Protein AF-A0AAN4ZE75-F1 (afdb_monomer)

pLDDT: mean 84.03, std 7.2, range [53.38, 95.38]

Radius of gyration: 22.25 Å; Cα contacts (8 Å, |Δi|>4): 73; chains: 1; bounding box: 52×26×66 Å

Mean predicted aligned error: 8.32 Å

Organism: NCBI:txid1317129

Foldseek 3Di:
DDPVVVVCVVCVVVVVLCVQLVVCVVLFVFDPQCQVVQQVVCCVVVVPDPPDDDDDTDHACAQDVSRVGRHCVCNVPRNPPVVVVVVVVVVVVVVVVVVVVVVVVVVD

Structure (mmCIF, N/CA/C/O backbone):
data_AF-A0AAN4ZE75-F1
#
_entry.id   AF-A0AAN4ZE75-F1
#
loop_
_atom_site.group_PDB
_atom_site.id
_atom_site.type_symbol
_atom_site.label_atom_id
_atom_site.label_alt_id
_atom_site.label_comp_id
_atom_site.label_asym_id
_atom_site.label_entity_id
_atom_site.label_seq_id
_atom_site.pdbx_PDB_ins_code
_atom_site.Cartn_x
_atom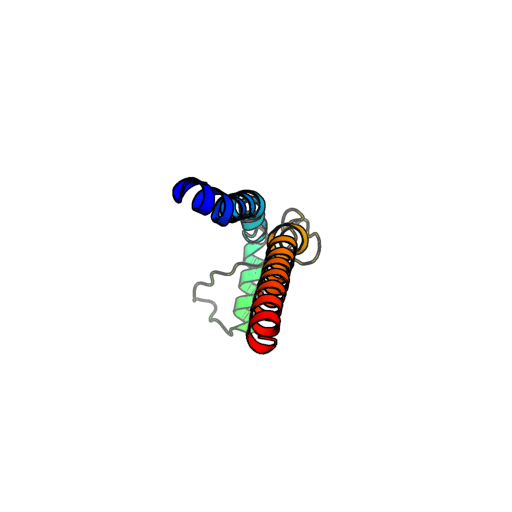_site.Cartn_y
_atom_site.Cartn_z
_atom_site.occupancy
_atom_site.B_iso_or_equiv
_atom_site.auth_seq_id
_atom_site.auth_comp_id
_atom_site.auth_asym_id
_atom_site.auth_atom_id
_atom_site.pdbx_PDB_model_num
ATOM 1 N N . PHE A 1 1 ? -29.244 -7.895 20.795 1.00 64.56 1 PHE A N 1
ATOM 2 C CA . PHE A 1 1 ? -28.690 -8.024 19.425 1.00 64.56 1 PHE A CA 1
ATOM 3 C C . PHE A 1 1 ? -28.406 -9.491 19.127 1.00 64.56 1 PHE A C 1
ATOM 5 O O . PHE A 1 1 ? -27.797 -10.135 19.972 1.00 64.56 1 PHE A O 1
ATOM 12 N N . SER A 1 2 ? -28.834 -10.032 17.975 1.00 87.69 2 SER A N 1
ATOM 13 C CA . SER A 1 2 ? -28.469 -11.409 17.591 1.00 87.69 2 SER A CA 1
ATOM 14 C C . SER A 1 2 ? -26.956 -11.517 17.346 1.00 87.69 2 SER A C 1
ATOM 16 O O . SER A 1 2 ? -26.323 -10.533 16.950 1.00 87.69 2 SER A O 1
ATOM 18 N N . LYS A 1 3 ? -26.372 -12.703 17.578 1.00 83.50 3 LYS A N 1
ATOM 19 C CA . LYS A 1 3 ? -24.935 -12.962 17.349 1.00 83.50 3 LYS A CA 1
ATOM 20 C C . LYS A 1 3 ? -24.520 -12.598 15.916 1.00 83.50 3 LYS A C 1
ATOM 22 O O . LYS A 1 3 ? -23.513 -11.930 15.723 1.00 83.50 3 LYS A O 1
ATOM 27 N N . MET A 1 4 ? -25.373 -12.927 14.945 1.00 80.12 4 MET A N 1
ATOM 28 C CA . MET A 1 4 ? -25.209 -12.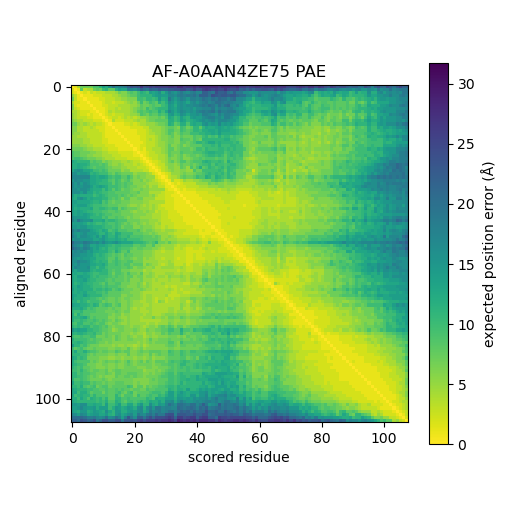590 13.528 1.00 80.12 4 MET A CA 1
ATOM 29 C C . MET A 1 4 ? -25.116 -11.076 13.293 1.00 80.12 4 MET A C 1
ATOM 31 O O . MET A 1 4 ? -24.199 -10.614 12.625 1.00 80.12 4 MET A O 1
ATOM 35 N N . ARG A 1 5 ? -26.016 -10.277 13.892 1.00 80.81 5 ARG A N 1
ATOM 36 C CA . ARG A 1 5 ? -25.977 -8.810 13.758 1.00 80.81 5 ARG A CA 1
ATOM 37 C C . ARG A 1 5 ? -24.691 -8.225 14.338 1.00 80.81 5 ARG A C 1
ATOM 39 O O . ARG A 1 5 ? -24.105 -7.355 13.711 1.00 80.81 5 ARG A O 1
ATOM 46 N N . ARG A 1 6 ? -24.231 -8.708 15.499 1.00 77.75 6 ARG A N 1
ATOM 47 C CA . ARG A 1 6 ? -22.949 -8.267 16.085 1.00 77.75 6 ARG A CA 1
ATOM 48 C C . ARG A 1 6 ? -21.771 -8.549 15.155 1.00 77.75 6 ARG A C 1
ATOM 50 O O . ARG A 1 6 ? -20.910 -7.693 15.015 1.00 77.75 6 ARG A O 1
ATOM 57 N N . LEU A 1 7 ? -21.766 -9.711 14.508 1.00 79.75 7 LEU A N 1
ATOM 58 C CA . LEU A 1 7 ? -20.712 -10.111 13.579 1.00 79.75 7 LEU A CA 1
ATOM 59 C C . LEU A 1 7 ? -20.734 -9.245 12.310 1.00 79.75 7 LEU A C 1
ATOM 61 O O . LEU A 1 7 ? -19.705 -8.720 11.907 1.00 79.75 7 LEU A O 1
ATOM 65 N N . VAL A 1 8 ? -21.916 -8.985 11.748 1.00 84.12 8 VAL A N 1
ATOM 66 C CA . VAL A 1 8 ? -22.068 -8.072 10.603 1.00 84.12 8 VAL A CA 1
ATOM 67 C C . VAL A 1 8 ? -21.620 -6.649 10.946 1.00 84.12 8 VAL A C 1
ATOM 69 O O . VAL A 1 8 ? -20.944 -6.028 10.139 1.00 84.12 8 VAL A O 1
ATOM 72 N N . PHE A 1 9 ? -21.923 -6.134 12.140 1.00 79.31 9 PHE A N 1
ATOM 73 C CA . PHE A 1 9 ? -21.415 -4.820 12.557 1.00 79.31 9 PHE A CA 1
ATOM 74 C C . PHE A 1 9 ? -19.899 -4.817 12.789 1.00 79.31 9 PHE A C 1
ATOM 76 O O . PHE A 1 9 ? -19.240 -3.846 12.433 1.00 79.31 9 PHE A O 1
ATOM 83 N N . ALA A 1 10 ? -19.343 -5.896 13.346 1.00 73.88 10 ALA A N 1
ATOM 84 C CA . ALA A 1 10 ? -17.909 -6.008 13.598 1.00 73.88 10 ALA A CA 1
ATOM 85 C C . ALA A 1 10 ? -17.084 -6.103 12.301 1.00 73.88 10 ALA A C 1
ATOM 87 O O . ALA A 1 10 ? -16.025 -5.491 12.212 1.00 73.88 10 ALA A O 1
ATOM 88 N N . TYR A 1 11 ? -17.577 -6.830 11.292 1.00 80.69 11 TYR A N 1
ATOM 89 C CA . TYR A 1 11 ? -16.834 -7.108 10.053 1.00 80.69 11 TYR A CA 1
ATOM 90 C C . TYR A 1 11 ? -17.331 -6.341 8.823 1.00 80.69 11 TYR A C 1
ATOM 92 O O . TYR A 1 11 ? -16.626 -6.276 7.818 1.00 80.69 11 TYR A O 1
ATOM 100 N N . GLY A 1 12 ? -18.514 -5.724 8.870 1.00 82.69 12 GLY A N 1
ATOM 101 C CA . GLY A 1 12 ? -19.063 -4.954 7.749 1.00 82.69 12 GLY A CA 1
ATOM 102 C C . GLY A 1 12 ? -18.159 -3.788 7.353 1.00 82.69 12 GLY A C 1
ATOM 103 O O . GLY A 1 12 ? -17.991 -3.500 6.172 1.00 82.69 12 GLY A O 1
ATOM 104 N N . TYR A 1 13 ? -17.483 -3.187 8.330 1.00 75.00 13 TYR A N 1
ATOM 105 C CA . TYR A 1 13 ? -16.483 -2.155 8.082 1.00 75.00 13 TYR A CA 1
ATOM 106 C C . TYR A 1 13 ? -15.253 -2.675 7.314 1.00 75.00 13 TYR A C 1
ATOM 108 O O . TYR A 1 13 ? -14.739 -1.978 6.441 1.00 75.00 13 TYR A O 1
ATOM 116 N N . CYS A 1 14 ? -14.814 -3.915 7.561 1.00 77.75 14 CYS A N 1
ATOM 117 C CA . CYS A 1 14 ? -13.722 -4.528 6.796 1.00 77.75 14 CYS A CA 1
ATOM 118 C C . CYS A 1 14 ? -14.091 -4.663 5.314 1.00 77.75 14 CYS A C 1
ATOM 120 O O . CYS A 1 14 ? -13.264 -4.381 4.452 1.00 77.75 14 CYS A O 1
ATOM 122 N N . ILE A 1 15 ? -15.341 -5.031 5.015 1.00 82.38 15 ILE A N 1
ATOM 123 C CA . ILE A 1 15 ? -15.841 -5.115 3.635 1.00 82.38 15 ILE A CA 1
ATOM 124 C C . ILE A 1 15 ? -15.820 -3.733 2.974 1.00 82.38 15 ILE A C 1
ATOM 126 O O . ILE A 1 15 ? -15.339 -3.606 1.851 1.00 82.38 15 ILE A O 1
ATOM 130 N N . VAL A 1 16 ? -16.266 -2.687 3.680 1.00 82.19 16 VAL A N 1
ATOM 131 C CA . VAL A 1 16 ? -16.216 -1.305 3.172 1.00 82.19 16 VAL A CA 1
ATOM 132 C C . VAL A 1 16 ? -14.779 -0.881 2.863 1.00 82.19 16 VAL A C 1
ATOM 134 O O . VAL A 1 16 ? -14.532 -0.368 1.773 1.00 82.19 16 VAL A O 1
ATOM 137 N N . ILE A 1 17 ? -13.817 -1.149 3.756 1.00 76.31 17 ILE A N 1
ATOM 138 C CA . ILE A 1 17 ? -12.395 -0.869 3.488 1.00 76.31 17 ILE A CA 1
ATOM 139 C C . ILE A 1 17 ? -11.917 -1.615 2.243 1.00 76.31 17 ILE A C 1
ATOM 141 O O . ILE A 1 17 ? -11.247 -1.016 1.404 1.00 76.31 17 ILE A O 1
ATOM 145 N N . ILE A 1 18 ? -12.235 -2.903 2.100 1.00 79.75 18 ILE A N 1
ATOM 146 C CA . ILE A 1 18 ? -11.802 -3.696 0.940 1.00 79.75 18 ILE A CA 1
ATOM 147 C C . ILE A 1 18 ? -12.361 -3.087 -0.353 1.00 79.75 18 ILE A C 1
ATOM 149 O O . ILE A 1 18 ? -11.612 -2.885 -1.306 1.00 79.75 18 ILE A O 1
ATOM 153 N N . CYS A 1 19 ? -13.644 -2.719 -0.375 1.00 82.94 19 CYS A N 1
ATOM 154 C CA . CYS A 1 19 ? -14.269 -2.097 -1.543 1.00 82.94 19 CYS A CA 1
ATOM 155 C C . CYS A 1 19 ? -13.672 -0.722 -1.879 1.00 82.94 19 CYS A C 1
ATOM 157 O O . CYS A 1 19 ? -13.463 -0.428 -3.053 1.00 82.94 19 CYS A O 1
ATOM 159 N N . VAL A 1 20 ? -13.372 0.107 -0.874 1.00 80.31 20 VAL A N 1
ATOM 160 C CA . VAL A 1 20 ? -12.765 1.434 -1.082 1.00 80.31 20 VAL A CA 1
ATOM 161 C C . VAL A 1 20 ? -11.295 1.324 -1.493 1.00 80.31 20 VAL A C 1
ATOM 163 O O . VAL A 1 20 ? -10.827 2.126 -2.295 1.00 80.31 20 VAL A O 1
ATOM 166 N N . SER A 1 21 ? -10.563 0.332 -0.980 1.00 73.50 21 SER A N 1
ATOM 167 C CA . SER A 1 21 ? -9.129 0.163 -1.243 1.00 73.50 21 SER A CA 1
ATOM 168 C C . SER A 1 21 ? -8.821 -0.589 -2.546 1.00 73.50 21 SER A C 1
ATOM 170 O O . SER A 1 21 ? -7.783 -0.342 -3.160 1.00 73.50 21 SER A O 1
ATOM 172 N N . SER A 1 22 ? -9.720 -1.467 -3.004 1.00 80.38 22 SER A N 1
ATOM 173 C CA . SER A 1 22 ? -9.528 -2.304 -4.199 1.00 80.38 22 SER A CA 1
ATOM 174 C C . SER A 1 22 ? -9.173 -1.525 -5.480 1.00 80.38 22 SER A C 1
ATOM 176 O O . SER A 1 22 ? -8.242 -1.952 -6.168 1.00 80.38 22 SER A O 1
ATOM 178 N N . PRO A 1 23 ? -9.797 -0.372 -5.802 1.00 80.50 23 PRO A N 1
ATOM 179 C CA . PRO A 1 23 ? -9.433 0.413 -6.984 1.00 80.50 23 PRO A CA 1
ATOM 180 C C . PRO A 1 23 ? -7.978 0.901 -6.984 1.00 80.50 23 PRO A C 1
ATOM 182 O O . PRO A 1 23 ? -7.400 1.117 -8.047 1.00 80.50 23 PRO A O 1
ATOM 185 N N . PHE A 1 24 ? -7.350 1.044 -5.814 1.00 76.69 24 PHE A N 1
ATOM 186 C CA . PHE A 1 24 ? -5.968 1.509 -5.724 1.00 76.69 24 PHE A CA 1
ATOM 187 C C . PHE A 1 24 ? -4.935 0.419 -6.034 1.00 76.69 24 PHE A C 1
ATOM 189 O O . PHE A 1 24 ? -3.767 0.743 -6.237 1.00 76.69 24 PHE A O 1
ATOM 196 N N . ALA A 1 25 ? -5.338 -0.851 -6.153 1.00 72.44 25 ALA A N 1
ATOM 197 C CA . ALA A 1 25 ? -4.446 -1.911 -6.629 1.00 72.44 25 ALA A CA 1
ATOM 198 C C . ALA A 1 25 ? -3.911 -1.617 -8.045 1.00 72.44 25 ALA A C 1
ATOM 200 O O . ALA A 1 25 ? -2.761 -1.926 -8.355 1.00 72.44 25 ALA A O 1
ATOM 201 N N . TYR A 1 26 ? -4.705 -0.933 -8.879 1.00 72.38 26 TYR A N 1
ATOM 202 C CA . TYR A 1 26 ? -4.298 -0.510 -10.221 1.00 72.38 26 TYR A CA 1
ATOM 203 C C . TYR A 1 26 ? -3.157 0.520 -10.226 1.00 72.38 26 TYR A C 1
ATOM 205 O O . TYR A 1 26 ? -2.484 0.658 -11.244 1.00 72.38 26 TYR A O 1
ATOM 213 N N . ALA A 1 27 ? -2.888 1.206 -9.107 1.00 72.69 27 ALA A N 1
ATOM 214 C CA . AL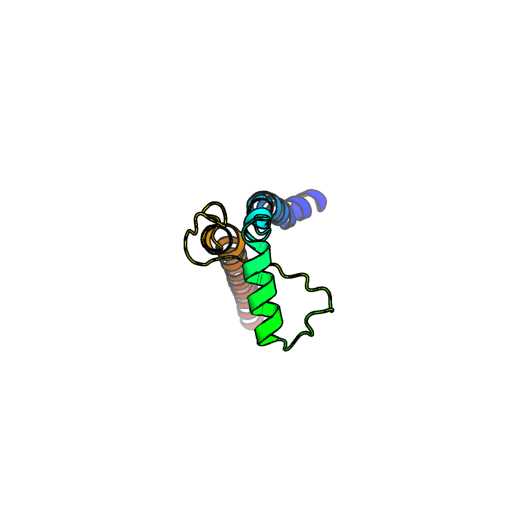A A 1 27 ? -1.763 2.139 -8.998 1.00 72.69 27 ALA A CA 1
ATOM 215 C C . ALA A 1 27 ? -0.392 1.433 -9.032 1.00 72.69 27 ALA A C 1
ATOM 217 O O . ALA A 1 27 ? 0.597 2.053 -9.408 1.00 72.69 27 ALA A O 1
ATOM 218 N N . PHE A 1 28 ? -0.338 0.140 -8.686 1.00 68.62 28 PHE A N 1
ATOM 219 C CA . PHE A 1 28 ? 0.890 -0.673 -8.691 1.00 68.62 28 PHE A CA 1
ATOM 220 C C . PHE A 1 28 ? 1.101 -1.460 -9.989 1.00 68.62 28 PHE A C 1
ATOM 222 O O . PHE A 1 28 ? 2.150 -2.076 -10.187 1.00 68.62 28 PHE A O 1
ATOM 229 N N . ILE A 1 29 ? 0.106 -1.466 -10.879 1.00 76.06 29 ILE A N 1
ATOM 230 C CA . ILE A 1 29 ? 0.227 -2.089 -12.193 1.00 76.06 29 ILE A CA 1
ATOM 231 C C . ILE A 1 29 ? 0.825 -1.045 -13.135 1.00 76.06 29 ILE A C 1
ATOM 233 O O . ILE A 1 29 ? 0.134 -0.143 -13.618 1.00 76.06 29 ILE A O 1
ATOM 237 N N . ASN A 1 30 ? 2.129 -1.184 -13.375 1.00 73.19 30 ASN A N 1
ATOM 238 C CA . ASN A 1 30 ? 2.870 -0.356 -14.320 1.00 73.19 30 ASN A CA 1
ATOM 239 C C . ASN A 1 30 ? 2.210 -0.383 -15.701 1.00 73.19 30 ASN A C 1
ATOM 241 O O . ASN A 1 30 ? 1.844 -1.452 -16.203 1.00 73.19 30 ASN A O 1
ATOM 245 N N . GLU A 1 31 ? 2.142 0.781 -16.344 1.00 81.62 31 GLU A N 1
ATOM 246 C CA . GLU A 1 31 ? 1.868 0.829 -17.777 1.00 81.62 31 GLU A CA 1
ATOM 247 C C . GLU A 1 31 ? 2.939 0.069 -18.562 1.00 81.62 31 GLU A C 1
ATOM 249 O O . GLU A 1 31 ? 4.111 0.035 -18.174 1.00 81.62 31 GLU A O 1
ATOM 254 N N . LYS A 1 32 ? 2.555 -0.523 -19.700 1.00 81.50 32 LYS A N 1
ATOM 255 C CA . LYS A 1 32 ? 3.494 -1.292 -20.541 1.00 81.50 32 LYS A CA 1
ATOM 256 C C . LYS A 1 32 ? 4.709 -0.461 -20.964 1.00 81.50 32 LYS A C 1
ATOM 258 O O . LYS A 1 32 ? 5.799 -1.006 -21.076 1.00 81.50 32 LYS A O 1
ATOM 263 N N . ALA A 1 33 ? 4.520 0.845 -21.163 1.00 82.50 33 ALA A N 1
ATOM 264 C CA . ALA A 1 33 ? 5.589 1.782 -21.502 1.00 82.50 33 ALA A CA 1
ATOM 265 C C . ALA A 1 33 ? 6.576 2.013 -20.344 1.00 82.50 33 ALA A C 1
ATOM 267 O O . ALA A 1 33 ? 7.755 2.254 -20.581 1.00 82.50 33 ALA A O 1
ATOM 268 N N . TRP A 1 34 ? 6.119 1.893 -19.095 1.00 83.88 34 TRP A N 1
ATOM 269 C CA . TRP A 1 34 ? 6.938 2.111 -17.903 1.00 83.88 34 TRP A CA 1
ATOM 270 C C . TRP A 1 34 ? 7.682 0.846 -17.440 1.00 83.88 34 TRP A C 1
ATOM 272 O O . TRP A 1 34 ? 8.756 0.935 -16.843 1.00 83.88 34 TRP A O 1
ATOM 282 N N . GLN A 1 35 ? 7.158 -0.344 -17.758 1.00 86.50 35 GLN A N 1
ATOM 283 C CA . GLN A 1 35 ? 7.745 -1.631 -17.354 1.00 86.50 35 GLN A CA 1
ATOM 284 C C . GLN A 1 35 ? 9.246 -1.791 -17.669 1.00 86.50 35 GLN A C 1
ATOM 286 O O . GLN A 1 35 ? 9.972 -2.221 -16.770 1.00 86.50 35 GLN A O 1
ATOM 291 N N . PRO A 1 36 ? 9.760 -1.427 -18.864 1.00 89.75 36 PRO A N 1
ATOM 292 C CA . PRO A 1 36 ? 11.183 -1.576 -19.170 1.00 89.75 36 PRO A CA 1
ATOM 293 C C . PRO A 1 36 ? 12.093 -0.780 -18.229 1.00 89.75 36 PRO A C 1
ATOM 295 O O . PRO A 1 36 ? 13.147 -1.278 -17.844 1.00 89.75 36 PRO A O 1
ATOM 298 N N . HIS A 1 37 ? 11.673 0.419 -17.807 1.00 88.88 37 HIS A N 1
ATOM 299 C CA . HIS A 1 37 ? 12.440 1.249 -16.874 1.00 88.88 37 HIS A CA 1
ATOM 300 C C . HIS A 1 37 ? 12.541 0.591 -15.499 1.00 88.88 37 HIS A C 1
ATOM 302 O O . HIS A 1 37 ? 13.619 0.517 -14.914 1.00 88.88 37 HIS A O 1
ATOM 308 N N . VAL A 1 38 ? 11.425 0.052 -15.008 1.00 89.62 38 VAL A N 1
ATOM 309 C CA . VAL A 1 38 ? 11.381 -0.641 -13.716 1.00 89.62 38 VAL A CA 1
ATOM 310 C C . VAL A 1 38 ? 12.221 -1.916 -13.756 1.00 89.62 38 VAL A C 1
ATOM 312 O O . VAL A 1 38 ? 12.985 -2.180 -12.831 1.00 89.62 38 VAL A O 1
ATOM 315 N N . HIS A 1 39 ? 12.129 -2.687 -14.840 1.00 92.31 39 HIS A N 1
ATOM 316 C CA . HIS A 1 39 ? 12.917 -3.907 -15.007 1.00 92.31 39 HIS A CA 1
ATOM 317 C C . HIS A 1 39 ? 14.417 -3.609 -15.097 1.00 92.31 39 HIS A C 1
ATOM 319 O O . HIS A 1 39 ? 15.202 -4.351 -14.515 1.00 92.31 39 HIS A O 1
ATOM 325 N N . ALA A 1 40 ? 14.813 -2.529 -15.780 1.00 91.69 40 ALA A N 1
ATOM 326 C CA . ALA A 1 40 ? 16.210 -2.111 -15.877 1.00 91.69 40 ALA A CA 1
ATOM 327 C C . ALA A 1 40 ? 16.792 -1.749 -14.503 1.00 91.69 40 ALA A C 1
ATOM 329 O O . ALA A 1 40 ? 17.849 -2.257 -14.142 1.00 91.69 40 ALA A O 1
ATOM 330 N N . VAL A 1 41 ? 16.067 -0.954 -13.708 1.00 91.75 41 VAL A N 1
ATOM 331 C CA . VAL A 1 41 ? 16.494 -0.575 -12.350 1.00 91.75 41 VAL A CA 1
ATOM 332 C C . VAL A 1 41 ? 16.594 -1.797 -11.436 1.00 91.75 41 VAL A C 1
ATOM 334 O O . VAL A 1 41 ? 17.581 -1.959 -10.725 1.00 91.75 41 VAL A O 1
ATOM 337 N N . VAL A 1 42 ? 15.597 -2.688 -11.456 1.00 93.19 42 VAL A N 1
ATOM 338 C CA . VAL A 1 42 ? 15.641 -3.911 -10.636 1.00 93.19 42 VAL A CA 1
ATOM 339 C C . VAL A 1 42 ? 16.784 -4.819 -11.067 1.00 93.19 42 VAL A C 1
ATOM 341 O O . VAL A 1 42 ? 17.474 -5.361 -10.210 1.00 93.19 42 VAL A O 1
ATOM 344 N N . ARG A 1 43 ? 17.016 -4.950 -12.374 1.00 95.00 43 ARG A N 1
ATOM 345 C CA . ARG A 1 43 ? 18.133 -5.724 -12.915 1.00 95.00 43 ARG A CA 1
ATOM 346 C C . ARG A 1 43 ? 19.481 -5.183 -12.444 1.00 95.00 43 ARG A C 1
ATOM 348 O O . ARG A 1 43 ? 20.317 -5.979 -12.042 1.00 95.00 43 ARG A O 1
ATOM 355 N N . GLU A 1 44 ? 19.671 -3.867 -12.475 1.00 94.94 44 GLU A N 1
ATOM 356 C CA . GLU A 1 44 ? 20.897 -3.213 -12.005 1.00 94.94 44 GLU A CA 1
ATOM 357 C C . GLU A 1 44 ? 21.117 -3.436 -10.502 1.00 94.94 44 GLU A C 1
ATOM 359 O O . GLU A 1 44 ? 22.190 -3.866 -10.097 1.00 94.94 44 GLU A O 1
ATOM 364 N N . ILE A 1 45 ? 20.087 -3.217 -9.680 1.00 94.25 45 ILE A N 1
ATOM 365 C CA . ILE A 1 45 ? 20.186 -3.331 -8.215 1.00 94.25 45 ILE A CA 1
ATOM 366 C C . ILE A 1 45 ? 20.394 -4.780 -7.759 1.00 94.25 45 ILE A C 1
ATOM 368 O O . ILE A 1 45 ? 21.083 -5.022 -6.772 1.00 94.25 45 ILE A O 1
ATOM 372 N N . GLN A 1 46 ? 19.746 -5.733 -8.426 1.00 94.56 46 GLN A N 1
ATOM 373 C CA . GLN A 1 46 ? 19.790 -7.154 -8.067 1.00 94.56 46 GLN A CA 1
ATOM 374 C C . GLN A 1 46 ? 20.876 -7.922 -8.837 1.00 94.56 46 GLN A C 1
ATOM 376 O O . GLN A 1 46 ? 20.935 -9.142 -8.721 1.00 94.56 46 GLN A O 1
ATOM 381 N N . GLU A 1 47 ? 21.694 -7.229 -9.638 1.00 95.38 47 GLU A N 1
ATOM 382 C CA . GLU A 1 47 ? 22.765 -7.809 -10.461 1.00 95.38 47 GLU A CA 1
ATOM 383 C C . GLU A 1 47 ? 22.289 -8.977 -11.352 1.00 95.38 47 GLU A C 1
ATOM 385 O O . GLU A 1 47 ? 22.991 -9.967 -11.556 1.00 95.38 47 GLU A O 1
ATOM 390 N N . ILE A 1 48 ? 21.070 -8.869 -11.897 1.00 94.75 48 ILE A N 1
ATOM 391 C CA . ILE A 1 48 ? 20.446 -9.957 -12.663 1.00 94.75 48 ILE A CA 1
ATOM 392 C C . ILE A 1 48 ? 21.079 -10.045 -14.068 1.00 94.75 48 ILE A C 1
ATOM 394 O O . ILE A 1 48 ? 21.122 -9.036 -14.785 1.00 94.75 48 ILE A O 1
ATOM 398 N N . PRO A 1 49 ? 21.520 -11.235 -14.518 1.00 93.31 49 PRO A N 1
ATOM 399 C CA . PRO A 1 49 ? 22.056 -11.440 -15.859 1.00 93.31 49 PRO A CA 1
ATOM 400 C C . PRO A 1 49 ? 21.095 -11.011 -16.985 1.00 93.31 49 PRO A C 1
ATOM 402 O O . PRO A 1 49 ? 19.867 -11.050 -16.835 1.00 93.31 49 PRO A O 1
ATOM 405 N N . PRO A 1 50 ? 21.620 -10.591 -18.152 1.00 89.19 50 PRO A N 1
ATOM 406 C CA . PRO A 1 50 ? 20.801 -10.023 -19.216 1.00 89.19 50 PRO A CA 1
ATOM 407 C C . PRO A 1 50 ? 19.807 -11.012 -19.846 1.00 89.19 50 PRO A C 1
ATOM 409 O O . PRO A 1 50 ? 18.759 -10.590 -20.351 1.00 89.19 50 PRO A O 1
ATOM 412 N N . ASP A 1 51 ? 20.131 -12.297 -19.801 1.00 92.94 51 ASP A N 1
ATOM 413 C CA . ASP A 1 51 ? 19.365 -13.436 -20.303 1.00 92.94 51 ASP A CA 1
ATOM 414 C C . ASP A 1 51 ? 18.274 -13.918 -19.334 1.00 92.94 51 ASP A C 1
ATOM 416 O O . ASP A 1 51 ? 17.331 -14.598 -19.751 1.00 92.94 51 ASP A O 1
ATOM 420 N N . GLU A 1 52 ? 18.338 -13.516 -18.065 1.00 93.12 52 GLU A N 1
ATOM 421 C CA . GLU A 1 52 ? 17.358 -13.910 -17.062 1.00 93.12 52 GLU A CA 1
ATOM 422 C C . GLU A 1 52 ? 16.112 -13.011 -17.090 1.00 93.12 52 GLU A C 1
ATOM 424 O O . GLU A 1 52 ? 16.173 -11.783 -17.241 1.00 93.12 52 GLU A O 1
ATOM 429 N N . ARG A 1 53 ? 14.934 -13.632 -16.959 1.00 91.12 53 ARG A N 1
ATOM 430 C CA . ARG A 1 53 ? 13.654 -12.915 -16.967 1.00 91.12 53 ARG A CA 1
ATOM 431 C C . ARG A 1 53 ? 13.471 -12.140 -15.666 1.00 91.12 53 ARG A C 1
ATOM 433 O O . ARG A 1 53 ? 13.505 -12.717 -14.589 1.00 91.12 53 ARG A O 1
ATOM 440 N N . VAL A 1 54 ? 13.156 -10.852 -15.788 1.00 91.25 54 VAL A N 1
ATOM 441 C CA . VAL A 1 54 ? 12.818 -9.976 -14.659 1.00 91.25 54 VAL A CA 1
ATOM 442 C C . VAL A 1 54 ? 11.336 -9.630 -14.720 1.00 91.25 54 VAL A C 1
ATOM 444 O O . VAL A 1 54 ? 10.842 -9.198 -15.762 1.00 91.25 54 VAL A O 1
ATOM 447 N N . PHE A 1 55 ? 10.641 -9.803 -13.598 1.00 88.88 55 PHE A N 1
ATOM 448 C CA . PHE A 1 55 ? 9.272 -9.333 -13.400 1.00 88.88 55 PHE A CA 1
ATOM 449 C C . PHE A 1 55 ? 9.267 -8.375 -12.219 1.00 88.88 55 PHE A C 1
ATOM 451 O O . PHE A 1 55 ? 9.466 -8.796 -11.080 1.00 88.88 55 PHE A O 1
ATOM 458 N N . ALA A 1 56 ? 9.058 -7.089 -12.490 1.00 85.44 56 ALA A N 1
ATOM 459 C CA . ALA A 1 56 ? 9.051 -6.075 -11.450 1.00 85.44 56 ALA A CA 1
ATOM 460 C C . ALA A 1 56 ? 7.855 -5.130 -11.574 1.00 85.44 56 ALA A C 1
ATOM 462 O O . ALA A 1 56 ? 7.485 -4.665 -12.654 1.00 85.44 56 ALA A O 1
ATOM 463 N N . TYR A 1 57 ? 7.276 -4.821 -10.419 1.00 83.00 57 TYR A N 1
ATOM 464 C CA . TYR A 1 57 ? 6.185 -3.870 -10.256 1.00 83.00 57 TYR A CA 1
ATOM 465 C C . TYR A 1 57 ? 6.684 -2.712 -9.402 1.00 83.00 57 TYR A C 1
ATOM 467 O O . TYR A 1 57 ? 7.451 -2.914 -8.462 1.00 83.00 57 TYR A O 1
ATOM 475 N N . ALA A 1 58 ? 6.269 -1.497 -9.736 1.00 81.00 58 ALA A N 1
ATOM 476 C CA . ALA A 1 58 ? 6.650 -0.309 -8.994 1.00 81.00 58 ALA A CA 1
ATOM 477 C C . ALA A 1 58 ? 5.509 0.705 -9.024 1.00 81.00 58 ALA A C 1
ATOM 479 O O . ALA A 1 58 ? 4.522 0.548 -9.734 1.00 81.00 58 ALA A O 1
ATOM 480 N N . SER A 1 59 ? 5.651 1.755 -8.230 1.00 82.12 59 SER A N 1
ATOM 481 C CA . SER A 1 59 ? 4.806 2.935 -8.318 1.00 82.12 59 SER A CA 1
ATOM 482 C C . SER A 1 59 ? 5.688 4.158 -8.138 1.00 82.12 59 SER A C 1
ATOM 484 O O . SER A 1 59 ? 6.682 4.120 -7.411 1.00 82.12 59 SER A O 1
ATOM 486 N N . THR A 1 60 ? 5.333 5.251 -8.797 1.00 84.44 60 THR A N 1
ATOM 487 C CA . THR A 1 60 ? 6.087 6.501 -8.717 1.00 84.44 60 THR A CA 1
ATOM 488 C C . THR A 1 60 ? 5.526 7.375 -7.595 1.00 84.44 60 THR A C 1
ATOM 490 O O . THR A 1 60 ? 4.343 7.307 -7.247 1.00 84.44 60 THR A O 1
ATOM 493 N N . SER A 1 61 ? 6.381 8.202 -6.993 1.00 83.56 61 SER A N 1
ATOM 494 C CA . SER A 1 61 ? 5.962 9.241 -6.039 1.00 83.56 61 SER A CA 1
ATOM 495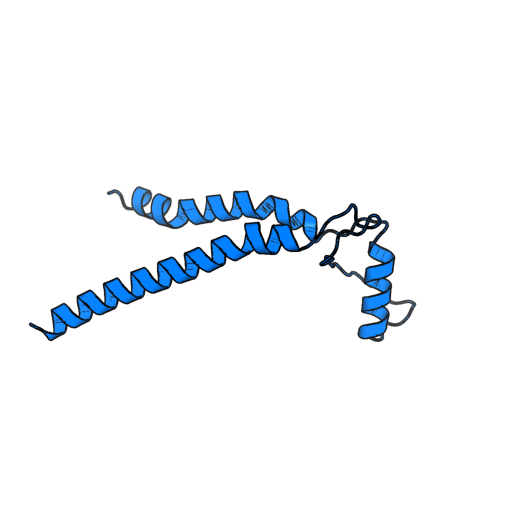 C C . SER A 1 61 ? 5.545 10.542 -6.730 1.00 83.56 61 SER A C 1
ATOM 497 O O . SER A 1 61 ? 4.852 11.357 -6.130 1.00 83.56 61 SER A O 1
ATOM 499 N N . LYS A 1 62 ? 5.955 10.726 -7.990 1.00 85.12 62 LYS A N 1
ATOM 500 C CA . LYS A 1 62 ? 5.636 11.875 -8.843 1.00 85.12 62 LYS A CA 1
ATOM 501 C C . LYS A 1 62 ? 4.786 11.436 -10.028 1.00 85.12 62 LYS A C 1
ATOM 503 O O . LYS A 1 62 ? 4.870 10.282 -10.453 1.00 85.12 62 LYS A O 1
ATOM 508 N N . GLU A 1 63 ? 4.007 12.365 -10.563 1.00 86.69 63 GLU A N 1
ATOM 509 C CA . GLU A 1 63 ? 3.284 12.172 -11.818 1.00 86.69 63 GLU A CA 1
ATOM 510 C C . GLU A 1 63 ? 4.288 12.084 -12.971 1.00 86.69 63 GLU A C 1
ATOM 512 O O . GLU A 1 63 ? 5.147 12.951 -13.130 1.00 86.69 63 GLU A O 1
ATOM 517 N N . ILE A 1 64 ? 4.216 10.987 -13.722 1.00 84.69 64 ILE A N 1
ATOM 518 C CA . ILE A 1 64 ? 5.065 10.704 -14.878 1.00 84.69 64 ILE A CA 1
ATOM 519 C C . ILE A 1 64 ? 4.139 10.305 -16.025 1.00 84.69 64 ILE A C 1
ATOM 521 O O . ILE A 1 64 ? 3.332 9.380 -15.875 1.00 84.69 64 ILE A O 1
ATOM 525 N N . THR A 1 65 ? 4.258 10.983 -17.165 1.00 86.12 65 THR A N 1
ATOM 526 C CA . THR A 1 65 ? 3.385 10.786 -18.332 1.00 86.12 65 THR A CA 1
ATOM 527 C C . THR A 1 65 ? 3.473 9.355 -18.864 1.00 86.12 65 THR A C 1
ATOM 529 O O . THR A 1 65 ? 2.460 8.743 -19.196 1.00 86.12 65 THR A O 1
ATOM 532 N N . GLU A 1 66 ? 4.672 8.778 -18.860 1.00 83.88 66 GLU A N 1
ATOM 533 C CA . GLU A 1 66 ? 4.985 7.411 -19.284 1.00 83.88 66 GLU A CA 1
ATOM 534 C C . GLU A 1 66 ? 4.303 6.345 -18.410 1.00 83.88 66 GLU A C 1
ATOM 536 O O . GLU A 1 66 ? 4.066 5.226 -18.867 1.00 83.88 66 GLU A O 1
ATOM 541 N N . ASN A 1 67 ? 3.946 6.698 -17.170 1.00 83.62 67 ASN A N 1
ATOM 542 C CA . ASN A 1 67 ? 3.169 5.864 -16.253 1.00 83.62 67 ASN A CA 1
ATOM 543 C C . ASN A 1 67 ? 1.718 6.365 -16.103 1.00 83.62 67 ASN A C 1
ATOM 545 O O . ASN A 1 67 ? 1.076 6.138 -15.076 1.00 83.62 67 ASN A O 1
ATOM 549 N N . ASN A 1 68 ? 1.200 7.084 -17.107 1.00 85.69 68 ASN A N 1
ATOM 550 C CA . ASN A 1 68 ? -0.161 7.630 -17.142 1.0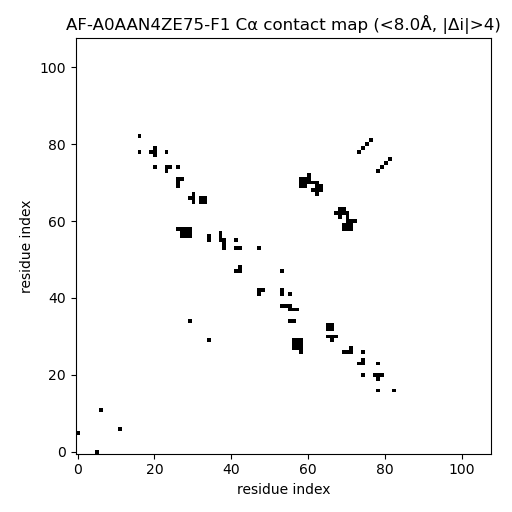0 85.69 68 ASN A CA 1
ATOM 551 C C . ASN A 1 68 ? -0.514 8.473 -15.898 1.00 85.69 68 ASN A C 1
ATOM 553 O O . ASN A 1 68 ? -1.621 8.386 -15.364 1.00 85.69 68 ASN A O 1
ATOM 557 N N . ASN A 1 69 ? 0.457 9.237 -15.387 1.00 85.31 69 ASN A N 1
ATOM 558 C CA . ASN A 1 69 ? 0.332 10.057 -14.176 1.00 85.31 69 ASN A CA 1
ATOM 559 C C . ASN A 1 69 ? -0.146 9.278 -12.937 1.00 85.31 69 ASN A C 1
ATOM 561 O O . ASN A 1 69 ? -0.652 9.860 -11.978 1.00 85.31 69 ASN A O 1
ATOM 565 N N . ARG A 1 70 ? 0.021 7.949 -12.926 1.00 81.94 70 ARG A N 1
ATOM 566 C CA . ARG A 1 70 ? -0.270 7.1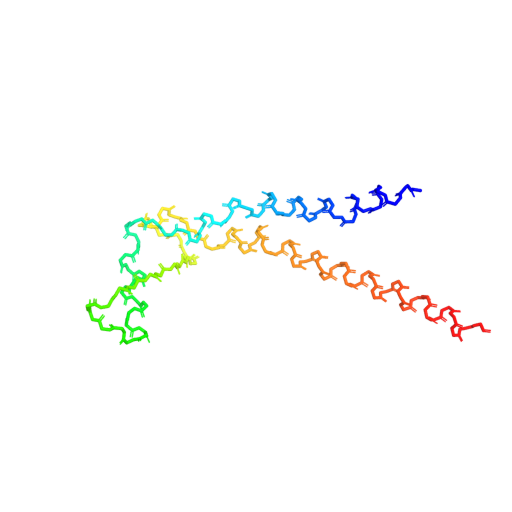23 -11.755 1.00 81.94 70 ARG A CA 1
ATOM 567 C C . ARG A 1 70 ? 0.791 7.373 -10.702 1.00 81.94 70 ARG A C 1
ATOM 569 O O . ARG A 1 70 ? 1.979 7.332 -11.005 1.00 81.94 70 ARG A O 1
ATOM 576 N N . THR A 1 71 ? 0.358 7.584 -9.466 1.00 85.44 71 THR A N 1
ATOM 577 C CA . THR A 1 71 ? 1.249 7.761 -8.320 1.00 85.44 71 THR A CA 1
ATOM 578 C C . THR A 1 71 ? 0.810 6.882 -7.159 1.00 85.44 71 THR A C 1
ATOM 580 O O . THR A 1 71 ? -0.344 6.461 -7.069 1.00 85.44 71 THR A O 1
ATOM 583 N N . VAL A 1 72 ? 1.733 6.630 -6.232 1.00 85.88 72 VAL A N 1
ATOM 584 C CA . VAL A 1 72 ? 1.451 5.859 -5.011 1.00 85.88 72 VAL A CA 1
ATOM 585 C C . VAL A 1 72 ? 0.641 6.672 -3.993 1.00 85.88 72 VAL A C 1
ATOM 587 O O . VAL A 1 72 ? 0.066 6.119 -3.058 1.00 85.88 72 VAL A O 1
ATOM 590 N N . ILE A 1 73 ? 0.581 7.997 -4.156 1.00 85.44 73 ILE A N 1
ATOM 591 C CA . ILE A 1 73 ? 0.037 8.921 -3.156 1.00 85.44 73 ILE A CA 1
ATOM 592 C C . ILE A 1 73 ? -1.452 8.669 -2.866 1.00 85.44 73 ILE A C 1
ATOM 594 O O . ILE A 1 73 ? -1.793 8.556 -1.687 1.00 85.44 73 ILE A O 1
ATOM 598 N N . PRO A 1 74 ? -2.344 8.493 -3.862 1.00 81.56 74 PRO A N 1
ATOM 599 C CA . PRO A 1 74 ? -3.739 8.145 -3.600 1.00 81.56 74 PRO A CA 1
ATOM 600 C C . PRO A 1 74 ? -3.890 6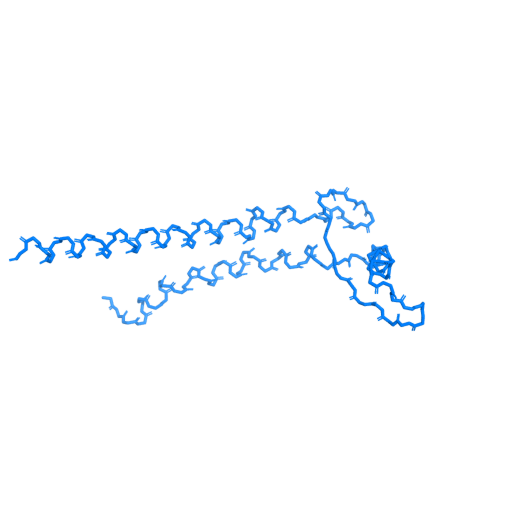.821 -2.845 1.00 81.56 74 PRO A C 1
ATOM 602 O O . PRO A 1 74 ? -4.698 6.730 -1.925 1.00 81.56 74 PRO A O 1
ATOM 605 N N . PHE A 1 75 ? -3.074 5.810 -3.165 1.00 80.81 75 PHE A N 1
ATOM 606 C CA . PHE A 1 75 ? -3.073 4.550 -2.420 1.00 80.81 75 PHE A CA 1
ATOM 607 C C . PHE A 1 75 ? -2.664 4.756 -0.955 1.00 80.81 75 PHE A C 1
ATOM 609 O O . PHE A 1 75 ? -3.310 4.213 -0.055 1.00 80.81 75 PHE A O 1
ATOM 616 N N . VAL A 1 76 ? -1.623 5.558 -0.705 1.00 82.00 76 VAL A N 1
ATOM 617 C CA . VAL A 1 76 ? -1.147 5.842 0.655 1.00 82.00 76 VAL A CA 1
ATOM 618 C C . VAL A 1 76 ? -2.202 6.606 1.454 1.00 82.00 76 VAL A C 1
ATOM 620 O O . VAL A 1 76 ? -2.594 6.184 2.540 1.00 82.00 76 VAL A O 1
ATOM 623 N N . LEU A 1 77 ? -2.701 7.716 0.913 1.00 83.50 77 LEU A N 1
ATOM 624 C CA . LEU A 1 77 ? -3.574 8.632 1.648 1.00 83.50 77 LEU A CA 1
ATOM 625 C C . LEU A 1 77 ? -5.020 8.144 1.764 1.00 83.50 77 LEU A C 1
ATOM 627 O O . LEU A 1 77 ? -5.676 8.441 2.759 1.00 83.50 77 LEU A O 1
ATOM 631 N N . ILE A 1 78 ? -5.525 7.411 0.769 1.00 79.31 78 ILE A N 1
ATOM 632 C CA . ILE A 1 78 ? -6.937 7.004 0.711 1.00 79.31 78 ILE A CA 1
ATOM 633 C C . ILE A 1 78 ? -7.093 5.507 0.997 1.00 79.31 78 ILE A C 1
ATOM 635 O O . ILE A 1 78 ? -8.036 5.104 1.672 1.00 79.31 78 ILE A O 1
ATOM 639 N N . GLY A 1 79 ? -6.164 4.672 0.528 1.00 73.56 79 GLY A N 1
ATOM 640 C CA . GLY A 1 79 ? -6.230 3.222 0.720 1.00 73.56 79 GLY A CA 1
ATOM 641 C C . GLY A 1 79 ? -5.718 2.758 2.087 1.00 73.56 79 GLY A C 1
ATOM 642 O O . GLY A 1 79 ? -6.372 1.965 2.768 1.00 73.56 79 GLY A O 1
ATOM 643 N N . THR A 1 80 ? -4.547 3.241 2.505 1.00 79.56 80 THR A N 1
ATOM 644 C CA . THR A 1 80 ? -3.847 2.719 3.697 1.00 79.56 80 THR A CA 1
ATOM 645 C C . THR A 1 80 ? -3.976 3.612 4.920 1.00 79.56 80 THR A C 1
ATOM 647 O O . THR A 1 80 ? -4.227 3.097 6.006 1.00 79.56 80 THR A O 1
ATOM 650 N N . LEU A 1 81 ? -3.880 4.935 4.786 1.00 82.19 81 LEU A N 1
ATOM 651 C CA . LEU A 1 81 ? -3.959 5.833 5.941 1.00 82.19 81 LEU A CA 1
ATOM 652 C C . LEU A 1 81 ? -5.273 5.687 6.739 1.00 82.19 81 LEU A C 1
ATOM 654 O O . LEU A 1 81 ? -5.192 5.592 7.967 1.00 82.19 81 LEU A O 1
ATOM 658 N N . PRO A 1 82 ? -6.468 5.586 6.117 1.00 80.81 82 PRO A N 1
ATOM 659 C CA . PRO A 1 82 ? -7.710 5.433 6.873 1.00 80.81 82 PRO A CA 1
ATOM 660 C C . PRO A 1 82 ? -7.794 4.091 7.601 1.00 80.81 82 PRO A C 1
ATOM 662 O O . PRO A 1 82 ? -8.225 4.042 8.752 1.00 80.81 82 PRO A O 1
ATOM 665 N N . SER A 1 83 ? -7.347 3.002 6.966 1.00 78.94 83 SER A N 1
ATOM 666 C CA . SER A 1 83 ? -7.344 1.678 7.598 1.00 78.94 83 SER A CA 1
ATOM 667 C C . SER A 1 83 ? -6.359 1.620 8.770 1.00 78.94 83 SER A C 1
ATOM 669 O O . SER A 1 83 ? -6.685 1.051 9.818 1.00 78.94 83 SER A O 1
ATOM 671 N N . TYR A 1 84 ? -5.211 2.293 8.649 1.00 82.25 84 TYR A N 1
ATOM 672 C CA . TYR A 1 84 ? -4.244 2.454 9.733 1.00 82.25 84 TYR A CA 1
ATOM 673 C C . TYR A 1 84 ? -4.829 3.267 10.893 1.00 82.25 84 TYR A C 1
ATOM 675 O O . TYR A 1 84 ? -4.889 2.776 12.021 1.00 82.25 84 TYR A O 1
ATOM 683 N N . ALA A 1 85 ? -5.342 4.470 10.621 1.00 84.88 85 ALA A N 1
ATOM 684 C CA . ALA A 1 85 ? -5.938 5.341 11.634 1.00 84.88 85 ALA A CA 1
ATOM 685 C C . ALA A 1 85 ? -7.065 4.634 12.402 1.00 84.88 85 ALA A C 1
ATOM 687 O O . ALA A 1 85 ? -7.146 4.727 13.628 1.00 84.88 85 ALA A O 1
ATOM 688 N N . TRP A 1 86 ? -7.896 3.865 11.699 1.00 80.69 86 TRP A N 1
ATOM 689 C CA . TRP A 1 86 ? -8.991 3.132 12.324 1.00 80.69 86 TRP A CA 1
ATOM 690 C C . TRP A 1 86 ? -8.526 1.965 13.188 1.00 80.69 86 TRP A C 1
ATOM 692 O O . TRP A 1 86 ? -9.075 1.746 14.266 1.00 80.69 86 TRP A O 1
ATOM 702 N N . SER A 1 87 ? -7.501 1.234 12.745 1.00 82.56 87 SER A N 1
ATOM 703 C CA . SER A 1 87 ? -6.924 0.130 13.519 1.00 82.56 87 SER A CA 1
ATOM 704 C C . SER A 1 87 ? -6.355 0.634 14.846 1.00 82.56 87 SER A C 1
ATOM 706 O O . SER A 1 87 ? -6.644 0.067 15.901 1.00 82.56 87 SER A O 1
ATOM 708 N N . TYR A 1 88 ? -5.632 1.758 14.816 1.00 87.69 88 TYR A N 1
ATOM 709 C CA . TYR A 1 88 ? -5.139 2.412 16.030 1.00 87.69 88 TYR A CA 1
ATOM 710 C C . TYR A 1 88 ? -6.276 2.977 16.886 1.00 87.69 88 TYR A C 1
ATOM 712 O O . TYR A 1 88 ? -6.258 2.810 18.104 1.00 87.69 88 TYR A O 1
ATOM 720 N N . GLY A 1 89 ? -7.302 3.577 16.276 1.00 88.06 89 GLY A N 1
ATOM 721 C CA . GLY A 1 89 ? -8.492 4.039 16.994 1.00 88.06 89 GLY A CA 1
ATOM 722 C C . GLY A 1 89 ? -9.201 2.905 17.743 1.00 88.06 89 GLY A C 1
ATOM 723 O O . GLY A 1 89 ? -9.472 3.023 18.938 1.00 88.06 89 GLY A O 1
ATOM 724 N N . ALA A 1 90 ? -9.433 1.772 17.076 1.00 85.38 90 ALA A N 1
ATOM 725 C CA . ALA A 1 90 ? -10.035 0.586 17.680 1.00 85.38 90 ALA A CA 1
ATOM 726 C C . ALA A 1 90 ? -9.164 0.010 18.807 1.00 85.38 90 ALA A C 1
ATOM 728 O O . ALA A 1 90 ? -9.685 -0.349 19.866 1.00 85.38 90 ALA A O 1
ATOM 729 N N . PHE A 1 91 ? -7.844 -0.034 18.612 1.00 89.88 91 PHE A N 1
ATOM 730 C CA . PHE A 1 91 ? -6.894 -0.467 19.633 1.00 89.88 91 PHE A CA 1
ATOM 731 C C . PHE A 1 91 ? -6.942 0.425 20.881 1.00 89.88 91 PHE A C 1
ATOM 733 O O . PHE A 1 91 ? -7.057 -0.089 21.995 1.00 89.88 91 PHE A O 1
ATOM 740 N N . ILE A 1 92 ? -6.926 1.750 20.708 1.00 93.31 92 ILE A N 1
ATOM 741 C CA . ILE A 1 92 ? -6.996 2.721 21.810 1.00 93.31 92 ILE A CA 1
ATOM 742 C C . ILE A 1 92 ? -8.309 2.567 22.581 1.00 93.31 92 ILE A C 1
ATOM 744 O O . ILE A 1 92 ? -8.290 2.440 23.805 1.00 93.31 92 ILE A O 1
ATOM 748 N N . VAL A 1 93 ? -9.446 2.522 21.878 1.00 91.38 93 VAL A N 1
ATOM 749 C CA . VAL A 1 93 ? -10.765 2.360 22.510 1.00 91.38 93 VAL A CA 1
ATOM 750 C C . VAL A 1 93 ? -10.834 1.048 23.289 1.00 91.38 93 VAL A C 1
ATOM 752 O O . VAL A 1 93 ? -11.263 1.035 24.441 1.00 91.38 93 VAL A O 1
ATOM 755 N N . THR A 1 94 ? -10.367 -0.050 22.696 1.00 89.94 94 THR A N 1
ATOM 756 C CA . THR A 1 94 ? -10.362 -1.366 23.349 1.00 89.94 94 THR A CA 1
ATOM 757 C C . THR A 1 94 ? -9.476 -1.362 24.592 1.00 89.94 94 THR A C 1
ATOM 759 O O . THR A 1 94 ? -9.903 -1.812 25.654 1.00 89.94 94 THR A O 1
ATOM 762 N N . THR A 1 95 ? -8.278 -0.785 24.491 1.00 93.38 95 THR A N 1
ATOM 763 C CA . THR A 1 95 ? -7.336 -0.653 25.611 1.00 93.38 95 THR A CA 1
ATOM 764 C C . THR A 1 95 ? -7.939 0.168 26.749 1.00 93.38 95 THR A C 1
ATOM 766 O O . THR A 1 95 ? -7.873 -0.241 27.907 1.00 93.38 95 THR A O 1
ATOM 769 N N . PHE A 1 96 ? -8.588 1.291 26.434 1.00 94.19 96 PHE A N 1
ATOM 770 C CA . PHE A 1 96 ? -9.255 2.135 27.423 1.00 94.19 96 PHE A CA 1
ATOM 771 C C . PHE A 1 96 ? -10.406 1.406 28.130 1.00 94.19 96 PHE A C 1
ATOM 773 O O . PHE A 1 96 ? -10.519 1.469 29.355 1.00 94.19 96 PHE A O 1
ATOM 780 N N . LEU A 1 97 ? -11.243 0.681 27.382 1.00 91.50 97 LEU A N 1
ATOM 781 C CA . LEU A 1 97 ? -12.356 -0.083 27.951 1.00 91.50 97 LEU A CA 1
ATOM 782 C C . LEU A 1 97 ? -11.869 -1.206 28.873 1.00 91.50 97 LEU A C 1
ATOM 784 O O . LEU A 1 97 ? -12.411 -1.366 29.966 1.00 91.50 97 LEU A O 1
ATOM 788 N N . ILE A 1 98 ? -10.835 -1.946 28.464 1.00 91.44 98 ILE A N 1
ATOM 789 C CA . ILE A 1 98 ? -10.216 -2.989 29.292 1.00 91.44 98 ILE A CA 1
ATOM 790 C C . ILE A 1 98 ? -9.617 -2.372 30.558 1.00 91.44 98 ILE A C 1
ATOM 792 O O . ILE A 1 98 ? -9.905 -2.845 31.655 1.00 91.44 98 ILE A O 1
ATOM 796 N N . SER A 1 99 ? -8.849 -1.288 30.419 1.00 92.81 99 SER A N 1
ATOM 797 C CA . SER A 1 99 ? -8.246 -0.572 31.549 1.00 92.81 99 SER A CA 1
ATOM 798 C C . SER A 1 99 ? -9.305 -0.136 32.565 1.00 92.81 99 SER A C 1
ATOM 800 O O . SER A 1 99 ? -9.187 -0.432 33.751 1.00 92.81 99 SER A O 1
ATOM 802 N N . ARG A 1 100 ? -10.416 0.449 32.097 1.00 91.44 100 ARG A N 1
ATOM 803 C CA . ARG A 1 100 ? -11.535 0.854 32.958 1.00 91.44 100 ARG A CA 1
ATOM 804 C C . ARG A 1 100 ? -12.160 -0.322 33.714 1.00 91.44 100 ARG A C 1
ATOM 806 O O . ARG A 1 100 ? -12.499 -0.175 34.886 1.00 91.44 100 ARG A O 1
ATOM 813 N N . ILE A 1 101 ? -12.332 -1.473 33.063 1.00 92.19 101 ILE A N 1
ATOM 814 C CA . ILE A 1 101 ? -12.878 -2.678 33.707 1.00 92.19 101 ILE A CA 1
ATOM 815 C C . ILE A 1 101 ? -11.917 -3.186 34.787 1.00 92.19 101 ILE A C 1
ATOM 817 O O . ILE A 1 101 ? -12.362 -3.478 35.894 1.00 92.19 101 ILE A O 1
ATOM 821 N N . ILE A 1 102 ? -10.616 -3.240 34.490 1.00 91.88 102 ILE A N 1
ATOM 822 C CA . ILE A 1 102 ? -9.588 -3.679 35.441 1.00 91.88 102 ILE A CA 1
ATOM 823 C C . ILE A 1 102 ? -9.538 -2.740 36.651 1.00 91.88 102 ILE A C 1
ATOM 825 O O . ILE A 1 102 ? -9.584 -3.214 37.782 1.00 91.88 102 ILE A O 1
ATOM 829 N N . SER A 1 103 ? -9.504 -1.420 36.443 1.00 89.31 103 SER A N 1
ATOM 830 C CA . SER A 1 103 ? -9.492 -0.448 37.543 1.00 89.31 103 SER A CA 1
ATOM 831 C C . SER A 1 103 ? -10.725 -0.564 38.439 1.00 89.31 103 SER A C 1
ATOM 833 O O . SER A 1 103 ? -10.594 -0.515 39.656 1.00 89.31 103 SER A O 1
ATOM 835 N N . ASN A 1 104 ? -11.910 -0.763 37.856 1.00 84.75 104 ASN A N 1
ATOM 836 C CA . ASN A 1 104 ? -13.136 -0.966 38.628 1.00 84.75 104 ASN A CA 1
ATOM 837 C C . ASN A 1 104 ? -13.123 -2.283 39.415 1.00 84.75 104 ASN A C 1
ATOM 839 O O . ASN A 1 104 ? -13.683 -2.340 40.503 1.00 84.75 104 ASN A O 1
ATOM 843 N N . PHE A 1 105 ? -12.505 -3.333 38.869 1.00 82.69 105 PHE A N 1
ATOM 844 C CA . PHE A 1 105 ? -12.383 -4.625 39.541 1.00 82.69 105 PHE A CA 1
ATOM 845 C C . PHE A 1 105 ? -11.394 -4.573 40.712 1.00 82.69 105 PHE A C 1
ATOM 847 O O . PHE A 1 105 ? -11.639 -5.190 41.736 1.00 82.69 105 PHE A O 1
ATOM 854 N N . LEU A 1 106 ? -10.300 -3.817 40.575 1.00 78.94 106 LEU A N 1
ATOM 855 C CA . LEU A 1 106 ? -9.292 -3.632 41.628 1.00 78.94 106 LEU A CA 1
ATOM 856 C C . LEU A 1 106 ? -9.727 -2.661 42.737 1.00 78.94 106 LEU A C 1
ATOM 858 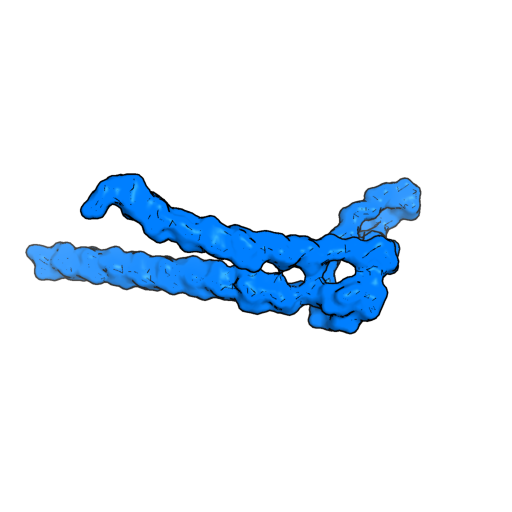O O . LEU A 1 106 ? -9.110 -2.637 43.797 1.00 78.94 106 LEU A O 1
ATOM 862 N N . ALA A 1 107 ? -10.742 -1.832 42.486 1.00 69.44 107 ALA A N 1
ATOM 863 C CA . ALA A 1 107 ? -11.307 -0.905 43.466 1.00 69.44 107 ALA A CA 1
ATOM 864 C C . ALA A 1 107 ? -12.409 -1.535 44.346 1.00 69.44 107 ALA A C 1
ATOM 866 O O . ALA A 1 107 ? -12.954 -0.842 45.206 1.00 69.44 107 ALA A O 1
ATOM 867 N N . CYS A 1 108 ? -12.755 -2.805 44.108 1.00 53.38 108 CYS A N 1
ATOM 868 C CA . CYS A 1 108 ? -13.747 -3.583 44.848 1.00 53.38 108 CYS A CA 1
ATOM 869 C C . CYS A 1 108 ? -13.061 -4.648 45.711 1.00 53.38 108 CYS A C 1
ATOM 871 O O . CYS A 1 108 ? -13.639 -4.976 46.770 1.00 53.38 108 CYS A O 1
#

Solvent-accessible surface area (backbone atoms only — not comparable to full-atom values): 6199 Å² total; per-residue (Å²): 131,56,72,67,56,54,49,49,65,70,48,48,58,57,53,51,50,51,66,68,29,55,72,44,58,60,37,43,56,58,37,80,78,33,38,62,61,48,33,50,53,50,30,63,78,67,68,52,59,93,90,58,90,76,88,63,74,53,61,38,91,53,75,37,76,65,42,74,50,40,33,41,57,62,34,47,65,65,38,44,43,56,57,51,55,48,53,52,50,53,48,52,54,50,52,51,54,51,49,52,52,51,55,58,59,74,74,105

Secondary structure (DSSP, 8-state):
--HHHHHHHHHHHHHHHHHHHGGGGGGGS--TTTHHHHHHHHHHHTT--TTS--------SS--GGGTT--SHH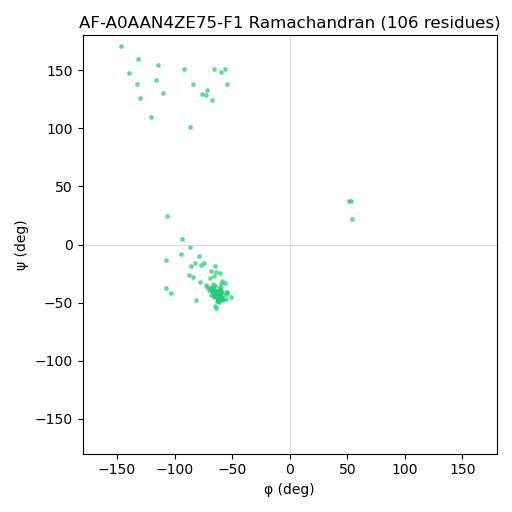IIIIIIHHHHHHHHHHHHHHHHHHHHHHHHHHT-

Sequence (108 aa):
FSKMRRLVFAYGYCIVIICVSSPFAYAFINEKAWQPHVHAVVREIQEIPPDERVFAYASTSKEITENNNRTVIPFVLIGTLPSYAWSYGAFIVTTFLISRIISNFLAC